Protein AF-A0A6A3GUK5-F1 (afdb_monomer_lite)

InterPro domains:
  IPR005920 Imidazolonepropionase [PTHR42752] (3-72)

Radius of gyration: 13.61 Å; chains: 1; bounding box: 47×22×34 Å

Organism: NCBI:txid129364

pLDDT: mean 85.38, std 5.72, range [62.47, 95.19]

Structure (mmCIF, N/CA/C/O backbone):
data_AF-A0A6A3GUK5-F1
#
_entry.id   AF-A0A6A3GUK5-F1
#
loop_
_atom_site.group_PDB
_atom_site.id
_atom_site.type_symbol
_atom_site.label_atom_id
_atom_site.label_alt_id
_atom_site.label_comp_id
_atom_site.label_asym_id
_atom_site.label_entity_id
_atom_site.label_seq_id
_atom_site.pdbx_PDB_ins_code
_atom_site.Cartn_x
_atom_site.Cartn_y
_atom_site.Cartn_z
_atom_site.occupancy
_atom_site.B_iso_or_equiv
_atom_site.auth_seq_id
_atom_site.auth_comp_id
_atom_site.auth_asym_id
_atom_site.auth_atom_id
_atom_site.pdbx_PDB_model_num
ATOM 1 N N . CYS A 1 1 ? -35.187 3.125 -4.449 1.00 62.47 1 CYS A N 1
ATOM 2 C CA . CYS A 1 1 ? -34.067 4.020 -4.097 1.00 62.47 1 CYS A CA 1
ATOM 3 C C . CYS A 1 1 ? -32.858 3.154 -3.794 1.00 62.47 1 CYS A C 1
ATOM 5 O O . CYS A 1 1 ? -33.009 2.228 -3.010 1.00 62.47 1 CYS A O 1
ATOM 7 N N . VAL A 1 2 ? -31.718 3.390 -4.444 1.00 71.31 2 VAL A N 1
ATOM 8 C CA . VAL A 1 2 ? -30.459 2.717 -4.087 1.00 71.31 2 VAL A CA 1
ATOM 9 C C . VAL A 1 2 ? -29.837 3.525 -2.950 1.00 71.31 2 VAL A C 1
ATOM 11 O O . VAL A 1 2 ? -29.720 4.743 -3.075 1.00 71.31 2 VAL A O 1
ATOM 14 N N . ALA A 1 3 ? -29.539 2.876 -1.828 1.00 83.69 3 ALA A N 1
ATOM 15 C CA . ALA A 1 3 ? -28.831 3.507 -0.720 1.00 83.69 3 ALA A CA 1
ATOM 16 C C . ALA A 1 3 ? -27.345 3.648 -1.082 1.00 83.69 3 ALA A C 1
ATOM 18 O O . ALA A 1 3 ? -26.782 2.756 -1.713 1.00 83.69 3 ALA A O 1
ATOM 19 N N . VAL A 1 4 ? -26.736 4.772 -0.705 1.00 88.31 4 VAL A N 1
ATOM 20 C CA . VAL A 1 4 ? -25.298 5.026 -0.867 1.00 88.31 4 VAL A CA 1
ATOM 21 C C . VAL A 1 4 ? -24.656 4.950 0.513 1.00 88.31 4 VAL A C 1
ATOM 23 O O . VAL A 1 4 ? -25.144 5.590 1.444 1.00 88.31 4 VAL A O 1
ATOM 26 N N . GLU A 1 5 ? -23.580 4.178 0.630 1.00 87.94 5 GLU A N 1
ATOM 27 C CA . GLU A 1 5 ? -22.769 4.038 1.841 1.00 87.94 5 GLU A CA 1
ATOM 28 C C . GLU A 1 5 ? -21.432 4.765 1.655 1.00 87.94 5 GLU A C 1
ATOM 30 O O . GLU A 1 5 ? -20.862 4.756 0.563 1.00 87.94 5 GLU A O 1
ATOM 35 N N . ILE A 1 6 ? -20.960 5.436 2.708 1.00 88.50 6 ILE A N 1
ATOM 36 C CA . ILE A 1 6 ? -19.683 6.155 2.716 1.00 88.50 6 ILE A CA 1
ATOM 37 C C . ILE A 1 6 ? -18.745 5.410 3.656 1.00 88.50 6 ILE A C 1
ATOM 39 O O . ILE A 1 6 ? -19.036 5.308 4.845 1.00 88.50 6 ILE A O 1
ATOM 43 N N . VAL A 1 7 ? -17.613 4.956 3.123 1.00 87.50 7 VAL A N 1
ATOM 44 C CA . VAL A 1 7 ? -16.577 4.226 3.864 1.00 87.50 7 VAL A CA 1
ATOM 45 C C . VAL A 1 7 ? -15.244 4.962 3.769 1.00 87.50 7 VAL A C 1
ATOM 47 O O . VAL A 1 7 ? -15.007 5.719 2.824 1.00 87.50 7 VAL A O 1
ATOM 50 N N . SER A 1 8 ? -14.361 4.755 4.747 1.00 85.81 8 SER A N 1
ATOM 51 C CA . SER A 1 8 ? -12.996 5.295 4.689 1.00 85.81 8 SER A CA 1
ATOM 52 C C . SER A 1 8 ? -12.050 4.303 4.011 1.00 85.81 8 SER A C 1
ATOM 54 O O . SER A 1 8 ? -12.053 3.113 4.326 1.00 85.81 8 SER A O 1
ATOM 56 N N . GLY A 1 9 ? -11.250 4.794 3.063 1.00 83.62 9 GLY A N 1
ATOM 57 C CA . GLY A 1 9 ? -10.292 3.997 2.298 1.00 83.62 9 GLY A CA 1
ATOM 58 C C . GLY A 1 9 ? -8.860 4.499 2.466 1.00 83.62 9 GLY A C 1
ATOM 59 O O . GLY A 1 9 ? -8.628 5.702 2.608 1.00 83.62 9 GLY A O 1
ATOM 60 N N . CYS A 1 10 ? -7.892 3.585 2.432 1.00 82.88 10 CYS A N 1
ATOM 61 C CA . CYS A 1 10 ? -6.476 3.908 2.276 1.00 82.88 10 CYS A CA 1
ATOM 62 C C . CYS A 1 10 ? -6.064 3.780 0.810 1.00 82.88 10 CYS A C 1
ATOM 64 O O . CYS A 1 10 ? -6.335 2.772 0.169 1.00 82.88 10 CYS A O 1
ATOM 66 N N . LEU A 1 11 ? -5.351 4.775 0.290 1.00 79.81 11 LEU A N 1
ATOM 67 C CA . LEU A 1 11 ? -4.914 4.786 -1.102 1.00 79.81 11 LEU A CA 1
ATOM 68 C C . LEU A 1 11 ? -3.466 4.287 -1.201 1.00 79.81 11 LEU A C 1
ATOM 70 O O . LEU A 1 11 ? -2.521 5.051 -1.003 1.00 79.81 11 LEU A O 1
ATOM 74 N N . GLY A 1 12 ? -3.289 2.998 -1.481 1.00 74.00 12 GLY A N 1
ATOM 75 C CA . GLY A 1 12 ? -1.990 2.360 -1.676 1.00 74.00 12 GLY A CA 1
ATOM 76 C C . GLY A 1 12 ? -1.499 2.485 -3.121 1.00 74.00 12 GLY A C 1
ATOM 77 O O . GLY A 1 12 ? -2.172 2.092 -4.066 1.00 74.00 12 GLY A O 1
ATOM 78 N N . GLY A 1 13 ? -0.292 3.012 -3.330 1.00 73.94 13 GLY A N 1
ATOM 79 C CA . GLY A 1 13 ? 0.356 2.951 -4.650 1.00 73.94 13 GLY A CA 1
ATOM 80 C C . GLY A 1 13 ? -0.287 3.800 -5.756 1.00 73.94 13 GLY A C 1
ATOM 81 O O . GLY A 1 13 ? -0.170 3.452 -6.926 1.00 73.94 13 GLY A O 1
ATOM 82 N N . LEU A 1 14 ? -0.930 4.920 -5.409 1.00 79.69 14 LEU A N 1
ATOM 83 C CA . LEU A 1 14 ? -1.402 5.929 -6.375 1.00 79.69 14 LEU A CA 1
ATOM 84 C C . LEU A 1 14 ? -0.267 6.697 -7.062 1.00 79.69 14 LEU A C 1
ATOM 86 O O . LEU A 1 14 ? -0.441 7.257 -8.142 1.00 79.69 14 LEU A O 1
ATOM 90 N N . SER A 1 15 ? 0.881 6.792 -6.399 1.00 82.25 15 SER A N 1
ATOM 91 C CA . SER A 1 15 ? 2.026 7.548 -6.878 1.00 82.25 15 SER A CA 1
ATOM 92 C C . SER A 1 15 ? 3.324 6.960 -6.340 1.00 82.25 15 SER A C 1
ATOM 94 O O . SER A 1 15 ? 3.338 6.149 -5.411 1.00 82.25 15 SER A O 1
ATOM 96 N N . VAL A 1 16 ? 4.430 7.367 -6.956 1.00 83.06 16 VAL A N 1
ATOM 97 C CA . VAL A 1 16 ? 5.771 7.092 -6.447 1.00 83.06 16 VAL A CA 1
ATOM 98 C C . VAL A 1 16 ? 6.204 8.310 -5.625 1.00 83.06 16 VAL A C 1
ATOM 100 O O . VAL A 1 16 ? 6.281 9.403 -6.191 1.00 83.06 16 VAL A O 1
ATOM 103 N N . PRO A 1 17 ? 6.468 8.157 -4.315 1.00 82.44 17 PRO A N 1
ATOM 104 C CA . PRO A 1 17 ? 6.999 9.223 -3.476 1.00 82.44 17 PRO A CA 1
ATOM 105 C C . PRO A 1 17 ? 8.275 9.843 -4.047 1.00 82.44 17 PRO A C 1
ATOM 107 O O . PRO A 1 17 ? 9.092 9.161 -4.673 1.00 82.44 17 PRO A O 1
ATOM 110 N N . GLU A 1 18 ? 8.467 11.136 -3.790 1.00 84.38 18 GLU A N 1
ATOM 111 C CA . GLU A 1 18 ? 9.682 11.842 -4.191 1.00 84.38 18 GLU A CA 1
ATOM 112 C C . GLU A 1 18 ? 10.926 11.152 -3.607 1.00 84.38 18 GLU A C 1
ATOM 114 O O . GLU A 1 18 ? 10.962 10.776 -2.436 1.00 84.38 18 GLU A O 1
ATOM 119 N N . GLY A 1 19 ? 11.941 10.942 -4.446 1.00 86.44 19 GLY A N 1
ATOM 120 C CA . GLY A 1 19 ? 13.159 10.220 -4.067 1.00 86.44 19 GLY A CA 1
ATOM 121 C C . GLY A 1 19 ? 13.048 8.691 -4.109 1.00 86.44 19 GLY A C 1
ATOM 122 O O . GLY A 1 19 ? 14.061 8.017 -3.919 1.00 86.44 19 GLY A O 1
ATOM 123 N N . MET A 1 20 ? 11.873 8.127 -4.410 1.00 86.12 20 MET A N 1
ATOM 124 C CA . MET A 1 20 ? 11.696 6.693 -4.644 1.00 86.12 20 MET A CA 1
ATOM 125 C C . MET A 1 20 ? 11.560 6.376 -6.140 1.00 86.12 20 MET A C 1
ATOM 127 O O . MET A 1 20 ? 11.252 7.231 -6.967 1.00 86.12 20 MET A O 1
ATOM 131 N N . THR A 1 21 ? 11.817 5.120 -6.508 1.00 86.25 21 THR A N 1
ATOM 132 C CA . THR A 1 21 ? 11.576 4.622 -7.866 1.00 86.25 21 THR A CA 1
ATOM 133 C C . THR A 1 21 ? 10.294 3.803 -7.916 1.00 86.25 21 THR A C 1
ATOM 135 O O . THR A 1 21 ? 9.915 3.164 -6.935 1.00 86.25 21 THR A O 1
ATOM 138 N N . ALA A 1 22 ? 9.666 3.741 -9.090 1.00 82.50 22 ALA A N 1
ATOM 139 C CA . ALA A 1 22 ? 8.505 2.881 -9.320 1.00 82.50 22 ALA A CA 1
ATOM 140 C C . ALA A 1 22 ? 8.780 1.396 -9.024 1.00 82.50 22 ALA A C 1
ATOM 142 O O . ALA A 1 22 ? 7.867 0.660 -8.688 1.00 82.50 22 ALA A O 1
ATOM 143 N N . ALA A 1 23 ? 10.037 0.951 -9.127 1.00 82.56 23 ALA A N 1
ATOM 144 C CA . ALA A 1 23 ? 10.420 -0.418 -8.787 1.00 82.56 23 ALA A CA 1
ATOM 145 C C . ALA A 1 23 ? 10.548 -0.649 -7.272 1.00 82.56 23 ALA A C 1
ATOM 147 O O . ALA A 1 23 ? 10.324 -1.760 -6.814 1.00 82.56 23 ALA A O 1
ATOM 148 N N . ALA A 1 24 ? 10.902 0.384 -6.501 1.00 84.38 24 ALA A N 1
ATOM 149 C CA . ALA A 1 24 ? 11.045 0.296 -5.047 1.00 84.38 24 ALA A CA 1
ATOM 150 C C . ALA A 1 24 ? 9.723 0.548 -4.300 1.00 84.38 24 ALA A C 1
ATOM 152 O O . ALA A 1 24 ? 9.567 0.105 -3.164 1.00 84.38 24 ALA A O 1
ATOM 153 N N . SER A 1 25 ? 8.769 1.232 -4.939 1.00 85.62 25 SER A N 1
ATOM 154 C CA . SER A 1 25 ? 7.471 1.558 -4.338 1.00 85.62 25 SER A CA 1
ATOM 155 C C . SER A 1 25 ? 6.671 0.340 -3.867 1.00 85.62 25 SER A C 1
ATOM 157 O O . SER A 1 25 ? 6.226 0.342 -2.720 1.00 85.62 25 SER A O 1
ATOM 159 N N . PRO A 1 26 ? 6.549 -0.743 -4.658 1.00 88.00 26 PRO A N 1
ATOM 160 C CA . PRO A 1 26 ? 5.839 -1.941 -4.223 1.00 88.00 26 PRO A CA 1
ATOM 161 C C . PRO A 1 26 ? 6.446 -2.594 -2.983 1.00 88.00 26 PRO A C 1
ATOM 163 O O . PRO A 1 26 ? 5.715 -3.028 -2.097 1.00 88.00 26 PRO A O 1
ATOM 166 N N . ASP A 1 27 ? 7.777 -2.640 -2.895 1.00 89.12 27 ASP A N 1
ATOM 167 C CA . ASP A 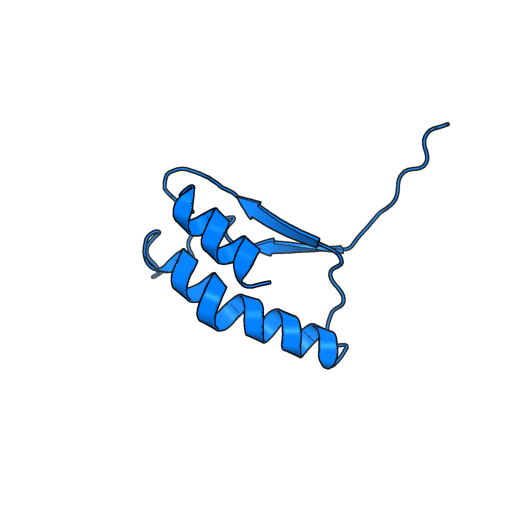1 27 ? 8.458 -3.236 -1.746 1.00 89.12 27 ASP A CA 1
ATOM 168 C C . ASP A 1 27 ? 8.261 -2.396 -0.477 1.00 89.12 27 ASP A C 1
ATOM 170 O O . ASP A 1 27 ? 8.136 -2.959 0.609 1.00 89.12 27 ASP A O 1
ATOM 174 N N . ASP A 1 28 ? 8.205 -1.068 -0.590 1.00 89.81 28 ASP A N 1
ATOM 175 C CA . ASP A 1 28 ? 7.895 -0.187 0.539 1.00 89.81 28 ASP A CA 1
ATOM 176 C C . ASP A 1 28 ? 6.443 -0.352 1.007 1.00 89.81 28 ASP A C 1
ATOM 178 O O . ASP A 1 28 ? 6.192 -0.470 2.209 1.00 89.81 28 ASP A O 1
ATOM 182 N N . ILE A 1 29 ? 5.501 -0.452 0.063 1.00 88.88 29 ILE A N 1
ATOM 183 C CA . ILE A 1 29 ? 4.088 -0.699 0.366 1.00 88.88 29 ILE A CA 1
ATOM 184 C C . ILE A 1 29 ? 3.939 -2.025 1.121 1.00 88.88 29 ILE A C 1
ATOM 186 O O . ILE A 1 29 ? 3.418 -2.034 2.233 1.00 88.88 29 ILE A O 1
ATOM 190 N N . VAL A 1 30 ? 4.466 -3.121 0.566 1.00 90.31 30 VAL A N 1
ATOM 191 C CA . VAL A 1 30 ? 4.347 -4.469 1.147 1.00 90.31 30 VAL A CA 1
ATOM 192 C C . VAL A 1 30 ? 5.042 -4.572 2.503 1.00 90.31 30 VAL A C 1
ATOM 194 O O . VAL A 1 30 ? 4.472 -5.109 3.447 1.00 90.31 30 VAL A O 1
ATOM 197 N N . ASN A 1 31 ? 6.281 -4.085 2.616 1.00 91.81 31 ASN A N 1
ATOM 198 C CA . ASN A 1 31 ? 7.114 -4.383 3.784 1.00 91.81 31 ASN A CA 1
ATOM 199 C C . ASN A 1 31 ? 7.055 -3.316 4.882 1.00 91.81 31 ASN A C 1
ATOM 201 O O . ASN A 1 31 ? 7.526 -3.577 5.989 1.00 91.81 31 ASN A O 1
ATOM 205 N N . LYS A 1 32 ? 6.533 -2.116 4.601 1.00 91.06 32 LYS A N 1
ATOM 206 C CA . LYS A 1 32 ? 6.469 -1.025 5.586 1.00 91.06 32 LYS A CA 1
ATOM 207 C C . LYS A 1 32 ? 5.074 -0.450 5.744 1.00 91.06 32 LYS A C 1
ATOM 209 O O . LYS A 1 32 ? 4.584 -0.398 6.869 1.00 91.06 32 LYS A O 1
ATOM 214 N N . GLN A 1 33 ? 4.444 -0.020 4.651 1.00 89.44 33 GLN A N 1
ATOM 215 C CA . GLN A 1 33 ? 3.169 0.695 4.738 1.00 89.44 33 GLN A CA 1
ATOM 216 C C . GLN A 1 33 ? 2.051 -0.236 5.206 1.00 89.44 33 GLN A C 1
ATOM 218 O O . GLN A 1 33 ? 1.406 0.071 6.203 1.00 89.44 33 GLN A O 1
ATOM 223 N N . THR A 1 34 ? 1.866 -1.400 4.576 1.00 89.00 34 THR A N 1
ATOM 224 C CA . THR A 1 34 ? 0.804 -2.345 4.957 1.00 89.00 34 THR A CA 1
ATOM 225 C C . THR A 1 34 ? 0.912 -2.777 6.429 1.00 89.00 34 THR A C 1
ATOM 227 O O . THR A 1 34 ? -0.070 -2.603 7.153 1.00 89.00 34 THR A O 1
ATOM 230 N N . PRO A 1 35 ? 2.080 -3.211 6.953 1.00 90.50 35 PRO A N 1
ATOM 231 C CA . PRO A 1 35 ? 2.219 -3.520 8.379 1.00 90.50 35 PRO A CA 1
ATOM 232 C C . PRO A 1 35 ? 1.945 -2.328 9.306 1.00 90.50 35 PRO A C 1
ATOM 234 O O . PRO A 1 35 ? 1.265 -2.482 10.319 1.00 90.50 35 PRO A O 1
ATOM 237 N N . ALA A 1 36 ? 2.428 -1.128 8.963 1.00 91.19 36 ALA A N 1
ATOM 238 C CA . ALA A 1 36 ? 2.170 0.073 9.759 1.00 91.19 36 ALA A CA 1
ATOM 239 C C . ALA A 1 36 ? 0.678 0.435 9.783 1.00 91.19 36 ALA A C 1
ATOM 241 O O . ALA A 1 36 ? 0.163 0.877 10.810 1.00 91.19 36 ALA A O 1
ATOM 242 N N . HIS A 1 37 ? -0.028 0.215 8.673 1.00 89.50 37 HIS A N 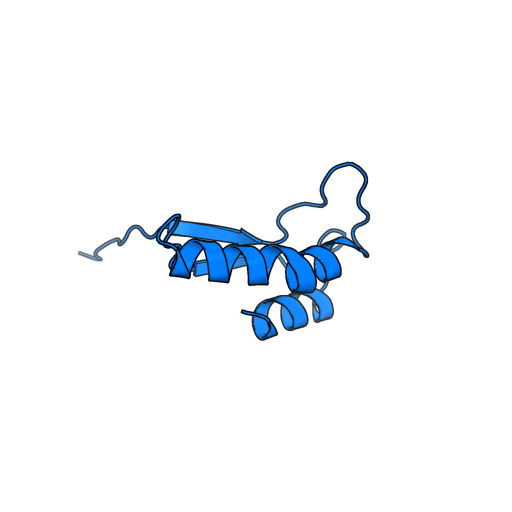1
ATOM 243 C CA . HIS A 1 37 ? -1.465 0.433 8.579 1.00 89.50 37 HIS A CA 1
ATOM 244 C C . HIS A 1 37 ? -2.249 -0.568 9.435 1.00 89.50 37 HIS A C 1
ATOM 246 O O . HIS A 1 37 ? -3.185 -0.173 10.131 1.00 89.50 37 HIS A O 1
ATOM 252 N N . VAL A 1 38 ? -1.857 -1.846 9.423 1.00 88.56 38 VAL A N 1
ATOM 253 C CA . VAL A 1 38 ? -2.452 -2.874 10.290 1.00 88.56 38 VAL A CA 1
ATOM 254 C C . VAL A 1 38 ? -2.267 -2.497 11.759 1.00 88.56 38 VAL A C 1
ATOM 256 O O . VAL A 1 38 ? -3.254 -2.431 12.486 1.00 88.56 38 VAL A O 1
ATOM 259 N N . GLN A 1 39 ? -1.048 -2.137 12.173 1.00 92.25 39 GLN A N 1
ATOM 260 C CA . GLN A 1 39 ? -0.786 -1.731 13.557 1.00 92.25 39 GLN A CA 1
ATOM 261 C C . GLN A 1 39 ? -1.594 -0.491 13.956 1.00 92.25 39 GLN A C 1
ATOM 263 O O . GLN A 1 39 ? -2.239 -0.482 14.996 1.00 92.25 39 GLN A O 1
ATOM 268 N N . ALA A 1 40 ? -1.637 0.543 13.110 1.00 91.69 40 ALA A N 1
ATOM 269 C CA . ALA A 1 40 ? -2.420 1.746 13.393 1.00 91.69 40 ALA A CA 1
ATOM 270 C C . ALA A 1 40 ? -3.933 1.466 13.483 1.00 91.69 40 ALA A C 1
ATOM 272 O O . ALA A 1 40 ? -4.648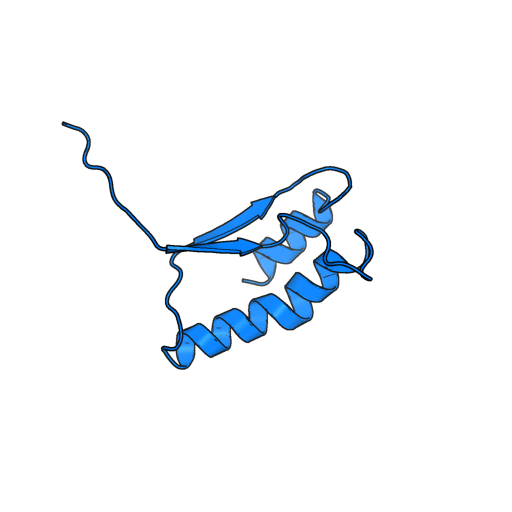 2.182 14.190 1.00 91.69 40 ALA A O 1
ATOM 273 N N . LYS A 1 41 ? -4.428 0.428 12.796 1.00 89.88 41 LYS A N 1
ATOM 274 C CA . LYS A 1 41 ? -5.806 -0.054 12.942 1.00 89.88 41 LYS A CA 1
ATOM 275 C C . LYS A 1 41 ? -6.025 -0.780 14.266 1.00 89.88 41 LYS A C 1
ATOM 277 O O . LYS A 1 41 ? -7.025 -0.519 14.931 1.00 89.88 41 LYS A O 1
ATOM 282 N N . GLU A 1 42 ? -5.099 -1.647 14.665 1.00 91.50 42 GLU A N 1
ATOM 283 C CA . GLU A 1 42 ? -5.137 -2.340 15.961 1.00 91.50 42 GLU A CA 1
ATOM 284 C C . GLU A 1 42 ? -5.047 -1.366 17.144 1.00 91.50 42 GLU A C 1
ATOM 286 O O . GLU A 1 42 ? -5.773 -1.517 18.126 1.00 91.50 42 GLU A O 1
ATOM 291 N N . ASP A 1 43 ? -4.238 -0.315 17.009 1.00 95.19 43 ASP A N 1
ATOM 292 C CA . ASP A 1 43 ? -4.075 0.748 18.006 1.00 95.19 43 ASP A CA 1
ATOM 293 C C . ASP A 1 43 ? -5.275 1.716 18.048 1.00 95.19 43 ASP A C 1
ATOM 295 O O . ASP A 1 43 ? -5.339 2.605 18.900 1.00 95.19 43 ASP A O 1
ATOM 299 N N . GLY A 1 44 ? -6.230 1.580 17.120 1.00 93.56 44 GLY A N 1
ATOM 300 C CA . GLY A 1 44 ? -7.403 2.449 17.004 1.00 93.56 44 GLY A CA 1
ATOM 301 C C . GLY A 1 44 ? -7.100 3.860 16.485 1.00 93.56 44 GLY A C 1
ATOM 302 O O . GLY A 1 44 ? -7.960 4.736 16.568 1.00 93.56 44 GLY A O 1
ATOM 303 N N . ALA A 1 45 ? -5.901 4.099 15.946 1.00 92.88 45 ALA A N 1
ATOM 304 C CA . ALA A 1 45 ? -5.507 5.383 15.366 1.00 92.88 45 ALA A CA 1
ATOM 305 C C . ALA A 1 45 ? -6.205 5.657 14.021 1.00 92.88 45 ALA A C 1
ATOM 307 O O . ALA A 1 45 ? -6.414 6.815 13.657 1.00 92.88 45 ALA A O 1
ATOM 308 N N . MET A 1 46 ? -6.585 4.604 13.291 1.00 88.38 46 MET A N 1
ATOM 309 C CA . MET A 1 46 ? -7.428 4.690 12.096 1.00 88.38 46 MET A CA 1
ATOM 310 C C . MET A 1 46 ? -8.270 3.425 11.898 1.00 88.38 46 MET A C 1
ATOM 312 O O . MET A 1 46 ? -7.988 2.387 12.481 1.00 88.38 46 MET A O 1
ATOM 316 N N . SER A 1 47 ? -9.293 3.482 11.045 1.00 86.62 47 SER A N 1
ATOM 317 C CA . SER A 1 47 ? -10.143 2.319 10.752 1.00 86.62 47 SER A CA 1
ATOM 318 C C . SER A 1 47 ? -10.602 2.271 9.286 1.00 86.62 47 SER A C 1
ATOM 320 O O . SER A 1 47 ? -11.810 2.265 9.037 1.00 86.62 47 SER A O 1
ATOM 322 N N . PRO A 1 48 ? -9.673 2.259 8.307 1.00 85.38 48 PRO A N 1
ATOM 323 C CA . PRO A 1 48 ? -10.047 2.094 6.910 1.00 85.38 48 PRO A CA 1
ATOM 324 C C . PRO A 1 48 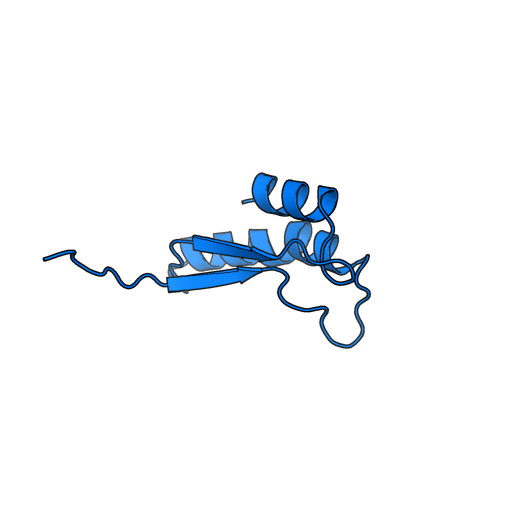? -10.718 0.732 6.696 1.00 85.38 48 PRO A C 1
ATOM 326 O O . PRO A 1 48 ? -10.284 -0.299 7.233 1.00 85.38 48 PRO A O 1
ATOM 329 N N . GLU A 1 49 ? -11.789 0.742 5.910 1.00 86.19 49 GLU A N 1
ATOM 330 C CA . GLU A 1 49 ? -12.514 -0.460 5.491 1.00 86.19 49 GLU A CA 1
ATOM 331 C C . GLU A 1 49 ? -11.877 -1.094 4.258 1.00 86.19 49 GLU A C 1
ATOM 333 O O . GLU A 1 49 ? -11.864 -2.316 4.136 1.00 86.19 49 GLU A O 1
ATOM 338 N N . LEU A 1 50 ? -11.320 -0.267 3.371 1.00 86.25 50 LEU A N 1
ATOM 339 C CA . LEU A 1 50 ? -10.739 -0.691 2.102 1.00 86.25 50 LEU A CA 1
ATOM 340 C C . LEU A 1 50 ? -9.331 -0.123 1.918 1.00 86.25 50 LEU A C 1
ATOM 342 O O . LEU A 1 50 ? -9.003 0.953 2.426 1.00 86.25 50 LEU A O 1
ATOM 346 N N . MET A 1 51 ? -8.5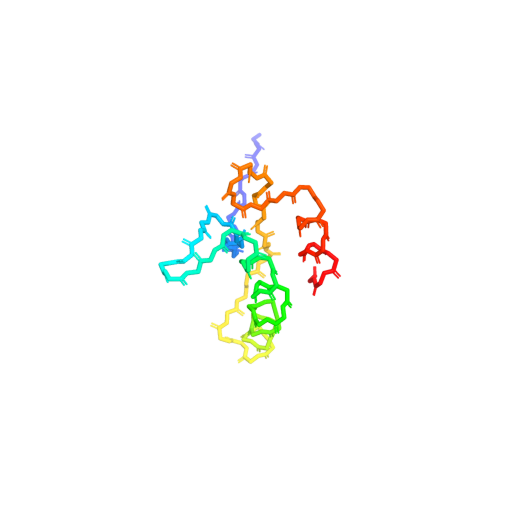13 -0.840 1.151 1.00 83.94 51 MET A N 1
ATOM 347 C CA . MET A 1 51 ? -7.247 -0.339 0.630 1.00 83.94 51 MET A CA 1
ATOM 348 C C . MET A 1 51 ? -7.259 -0.450 -0.895 1.00 83.94 51 MET A C 1
ATOM 350 O O . MET A 1 51 ? -7.364 -1.547 -1.439 1.00 83.94 51 MET A O 1
ATOM 354 N N . ASP A 1 52 ? -7.165 0.686 -1.579 1.00 84.31 52 ASP A N 1
ATOM 355 C CA . ASP A 1 52 ? -7.151 0.752 -3.038 1.00 84.31 52 ASP A CA 1
ATOM 356 C C . ASP A 1 52 ? -5.719 0.645 -3.556 1.00 84.31 52 ASP A C 1
ATOM 358 O O . ASP A 1 52 ? -4.841 1.357 -3.071 1.00 84.31 52 ASP A O 1
ATOM 362 N N . VAL A 1 53 ? -5.485 -0.203 -4.562 1.00 83.06 53 VAL A N 1
ATOM 363 C CA . VAL A 1 53 ? -4.175 -0.364 -5.213 1.00 83.06 53 VAL A CA 1
ATOM 364 C C . VAL A 1 53 ? -4.314 -0.194 -6.719 1.00 83.06 53 VAL A C 1
ATOM 366 O O . VAL A 1 53 ? -5.060 -0.922 -7.374 1.00 83.06 53 VAL A O 1
ATOM 369 N N . PHE A 1 54 ? -3.573 0.755 -7.289 1.00 81.75 54 PHE A N 1
ATOM 370 C CA . PHE A 1 54 ? -3.676 1.097 -8.707 1.00 81.75 54 PHE A CA 1
ATOM 371 C C . PHE A 1 54 ? -2.681 0.296 -9.542 1.00 81.75 54 PHE A C 1
ATOM 373 O O . PHE A 1 54 ? -1.478 0.490 -9.440 1.00 81.75 54 PHE A O 1
ATOM 380 N N . CYS A 1 55 ? -3.176 -0.580 -10.418 1.00 84.38 55 CYS A N 1
ATOM 381 C CA . CYS A 1 55 ? -2.345 -1.255 -11.416 1.00 84.38 55 CYS A CA 1
ATOM 382 C C . CYS A 1 55 ? -2.105 -0.326 -12.618 1.00 84.38 55 CYS A C 1
ATOM 384 O O . CYS A 1 55 ? -2.774 -0.432 -13.650 1.00 84.38 55 CYS A O 1
ATOM 386 N N . GLU A 1 56 ? -1.144 0.588 -12.492 1.00 83.50 56 GLU A N 1
ATOM 387 C CA . GLU A 1 56 ? -0.789 1.557 -13.529 1.00 83.50 56 GLU A CA 1
ATOM 388 C C . GLU A 1 56 ? 0.673 1.426 -13.976 1.00 83.50 56 GLU A C 1
ATOM 390 O O . GLU A 1 56 ? 1.622 1.420 -13.184 1.00 83.50 56 GLU A O 1
ATOM 395 N N . LYS A 1 57 ? 0.879 1.363 -15.297 1.00 79.00 57 LYS A N 1
ATOM 396 C CA . LYS A 1 57 ? 2.218 1.270 -15.881 1.00 79.00 57 LYS A CA 1
ATOM 397 C C . LYS A 1 57 ? 3.037 2.515 -15.528 1.00 79.00 57 LYS A C 1
ATOM 399 O O . LYS A 1 57 ? 2.732 3.608 -15.981 1.00 79.00 57 LYS A O 1
ATOM 404 N N . GLY A 1 58 ? 4.144 2.306 -14.818 1.00 75.44 58 GLY A N 1
ATOM 405 C CA . GLY A 1 58 ? 5.019 3.384 -14.347 1.00 75.44 58 GLY A CA 1
ATOM 406 C C . GLY A 1 58 ? 4.841 3.709 -12.864 1.00 75.44 58 GLY A C 1
ATOM 407 O O . GLY A 1 58 ? 5.679 4.424 -12.325 1.00 75.44 58 GLY A O 1
ATOM 408 N N . VAL A 1 59 ? 3.825 3.132 -12.209 1.00 79.38 59 VAL A N 1
ATOM 409 C CA . VAL A 1 59 ? 3.589 3.254 -10.764 1.00 79.38 59 VAL A CA 1
ATOM 410 C C . VAL A 1 59 ? 3.662 1.877 -10.098 1.00 79.38 59 VAL A C 1
ATOM 412 O O . VAL A 1 59 ? 4.628 1.607 -9.391 1.00 79.38 59 VAL A O 1
ATOM 415 N N . VAL A 1 60 ? 2.715 0.978 -10.392 1.00 78.44 60 VAL A N 1
ATOM 416 C CA . VAL A 1 60 ? 2.647 -0.398 -9.860 1.00 78.44 60 VAL A CA 1
ATOM 417 C C . VAL A 1 60 ? 2.185 -1.335 -10.982 1.00 78.44 60 VAL A C 1
ATOM 419 O O . VAL A 1 60 ? 1.163 -1.097 -11.625 1.00 78.44 60 VAL A O 1
ATOM 422 N N . LYS A 1 61 ? 2.953 -2.392 -11.274 1.00 86.19 61 LYS A N 1
ATOM 423 C CA . LYS A 1 61 ? 2.616 -3.360 -12.335 1.00 86.19 61 LYS A CA 1
ATOM 424 C C . LYS A 1 61 ? 1.736 -4.484 -11.792 1.00 86.19 61 LYS A C 1
ATOM 426 O O . LYS A 1 61 ? 1.641 -4.672 -10.592 1.00 86.19 61 LYS A O 1
ATOM 431 N N . TYR A 1 62 ? 1.179 -5.297 -12.688 1.00 87.31 62 TYR A N 1
ATOM 432 C CA . TYR A 1 62 ? 0.309 -6.425 -12.335 1.00 87.31 62 TYR A CA 1
ATOM 433 C C . TYR A 1 62 ? 0.862 -7.326 -11.212 1.00 87.31 62 TYR A C 1
ATOM 435 O O . TYR A 1 62 ? 0.165 -7.586 -10.232 1.00 87.31 62 TYR A O 1
ATOM 443 N N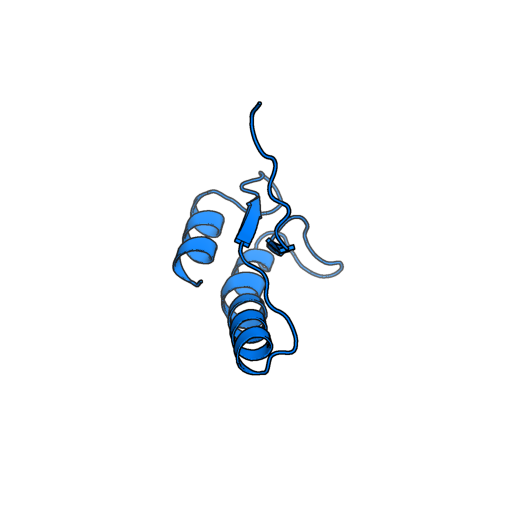 . ASP A 1 63 ? 2.119 -7.772 -11.324 1.00 88.06 63 ASP A N 1
ATOM 444 C CA . ASP A 1 63 ? 2.732 -8.630 -10.301 1.00 88.06 63 ASP A CA 1
ATOM 445 C C . ASP A 1 63 ? 2.920 -7.908 -8.962 1.00 88.06 63 ASP A C 1
ATOM 447 O O . ASP A 1 63 ? 2.749 -8.510 -7.905 1.00 88.06 63 ASP A O 1
ATOM 451 N N . ASP A 1 64 ? 3.216 -6.611 -9.006 1.00 87.06 64 ASP A N 1
ATOM 452 C CA . ASP A 1 64 ? 3.354 -5.772 -7.821 1.00 87.06 64 ASP A CA 1
ATOM 453 C C . ASP A 1 64 ? 1.995 -5.561 -7.139 1.00 87.06 64 ASP A C 1
ATOM 455 O O . ASP A 1 64 ? 1.885 -5.710 -5.925 1.00 87.06 64 ASP A O 1
ATOM 459 N N . THR A 1 65 ? 0.938 -5.300 -7.916 1.00 87.69 65 THR A N 1
ATOM 460 C CA . THR A 1 65 ? -0.438 -5.188 -7.413 1.00 87.69 65 THR A CA 1
ATOM 461 C C . THR A 1 65 ? -0.863 -6.473 -6.716 1.00 87.69 65 THR A C 1
ATOM 463 O O . THR A 1 65 ? -1.400 -6.415 -5.613 1.00 87.69 65 THR A O 1
ATOM 466 N N . ARG A 1 66 ? -0.572 -7.640 -7.307 1.00 89.19 66 ARG A N 1
ATOM 467 C CA . ARG A 1 66 ? -0.858 -8.933 -6.674 1.00 89.19 66 ARG A CA 1
ATOM 468 C C . ARG A 1 66 ? -0.133 -9.087 -5.337 1.00 89.19 66 ARG A C 1
ATOM 470 O O . ARG A 1 66 ? -0.771 -9.446 -4.357 1.00 89.19 66 ARG A O 1
ATOM 477 N N . ARG A 1 67 ? 1.166 -8.771 -5.278 1.00 89.88 67 ARG A N 1
ATOM 478 C CA . ARG A 1 67 ? 1.954 -8.842 -4.032 1.00 89.88 67 ARG A CA 1
ATOM 479 C C . ARG A 1 67 ? 1.389 -7.938 -2.937 1.00 89.88 67 ARG A C 1
ATOM 481 O O . ARG A 1 67 ? 1.368 -8.344 -1.783 1.00 89.88 67 ARG A O 1
ATOM 488 N N . ILE A 1 68 ? 0.947 -6.730 -3.291 1.00 87.56 68 ILE A N 1
ATOM 489 C CA . ILE A 1 68 ? 0.356 -5.785 -2.335 1.00 87.56 68 ILE A CA 1
ATOM 490 C C . ILE A 1 68 ? -0.978 -6.317 -1.798 1.00 87.56 68 ILE A C 1
ATOM 492 O O . ILE A 1 68 ? -1.182 -6.288 -0.590 1.00 87.56 68 ILE A O 1
ATOM 496 N N . LEU A 1 69 ? -1.851 -6.838 -2.667 1.00 87.06 69 LEU A N 1
ATOM 497 C CA . LEU A 1 69 ? -3.144 -7.409 -2.263 1.00 87.06 69 LEU A CA 1
ATOM 498 C C . LEU A 1 69 ? -2.999 -8.682 -1.415 1.00 87.06 69 LEU A C 1
ATOM 500 O O . LEU A 1 69 ? -3.835 -8.945 -0.566 1.00 87.06 69 LEU A O 1
ATOM 504 N N . GLU A 1 70 ? -1.959 -9.487 -1.640 1.00 87.81 70 GLU A N 1
ATOM 505 C CA . GLU A 1 70 ? -1.685 -10.688 -0.833 1.00 87.81 70 GLU A CA 1
ATOM 506 C C . GLU A 1 70 ? -1.061 -10.360 0.538 1.00 87.81 70 GLU A C 1
ATOM 508 O O . GLU A 1 70 ? -1.059 -11.211 1.426 1.00 87.81 70 GLU A O 1
ATOM 513 N N . ALA A 1 71 ? -0.516 -9.152 0.719 1.00 84.44 71 ALA A N 1
ATOM 514 C CA . ALA A 1 71 ? 0.146 -8.727 1.953 1.00 84.44 71 ALA A CA 1
ATOM 515 C C . ALA A 1 71 ? -0.805 -8.128 3.006 1.00 84.44 71 ALA A C 1
ATOM 517 O O . ALA A 1 71 ? -0.370 -7.919 4.141 1.00 84.44 71 ALA A O 1
ATOM 518 N N . GLY A 1 72 ? -2.055 -7.819 2.637 1.00 69.25 72 GLY A N 1
ATOM 519 C CA . GLY A 1 72 ? -3.054 -7.168 3.492 1.00 69.25 72 GLY A CA 1
ATOM 520 C C . GLY A 1 72 ? -4.427 -7.802 3.371 1.00 69.25 72 GLY A C 1
ATOM 521 O O . GLY A 1 72 ? -5.023 -7.671 2.283 1.00 69.25 72 GLY A O 1
#

Foldseek 3Di:
DDDDDDFAEAEQFPAADPPGFLVCRLVCLLPPVLVVVVVCVVVVVDPGPYYDHDCDVRTAHPVSSVSNVVSD

Sequence (72 aa):
CVAVEIVSGCLGGLSVPEGMTAAASPDDIVNKQTPAHVQAKEDGAMSPELMDVFCEKGVVKYDDTRRILEAG

Secondary structure (DSSP, 8-state):
--------EEEESSSPPTT--TTTHHHHIIIIIHHHHHHHHHTTS---SEEEE--BTTTB-HHHHHHHHH--